Protein AF-A0A6L3X3P4-F1 (afdb_monomer_lite)

Organism: NCBI:txid158836

InterPro domains:
  IPR003758 Tetraacyldisaccharide 4'-kinase [PF02606] (1-145)
  IPR003758 Tetraacyldisaccharide 4'-kinase [PTHR42724] (3-144)
  IPR003758 Tetraacyldisaccharide 4'-kinase [TIGR00682] (2-137)

Secondary structure (DSSP, 8-state):
-HHHHHHS--S----TTGGG-TTS--S--EEEEETTTBTTTSPBTTTSSB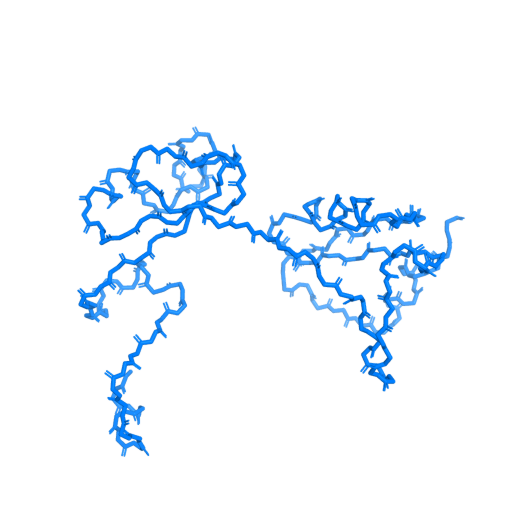SS-GGGGGSSSEEEEESS-PPTTPEEE------EE-TTT--EE-GGG--SEEEEE-SS-HHHHHHHHHHTT--EEEEEE--TT----HHHHHHHHS--

Radius of gyration: 19.72 Å; chains: 1; bounding box: 42×43×47 Å

Foldseek 3Di:
DVVCVVVDPDPDDDDDVCPVVVVDDDPAAEAEAAQPCGQPPQDDPPVGDDPDHPCVVVVGPAYEYEDHDDDPRHHYDYDDDDFDADPPPRDTHQLLPDPLDAAEDADPDQVVVVVVSVVSNHDHQHYHYDHHVDDDDPVRVVVSSDGD

Sequence (148 aa):
VKALLAEHDVQIVITDDGLQHYALARDKEIVVIDGVRRFGNGWWLPAGPMRERASRLKSVDAVIVNGGEARAGEIPMHLRPGQAVNMLTGERKDVAQLEHLVAMAGIGHPPRFFATLEQCGARLEKRVPLADHQALVAEEVERLAAPG

Structure (mmCIF, N/CA/C/O backbone):
data_AF-A0A6L3X3P4-F1
#
_entry.id   AF-A0A6L3X3P4-F1
#
loop_
_atom_site.group_PDB
_atom_site.id
_atom_site.type_symbol
_atom_site.label_atom_id
_atom_site.label_alt_id
_atom_site.label_comp_id
_atom_site.label_asym_id
_atom_site.label_entity_id
_atom_site.label_seq_id
_atom_site.pdbx_PDB_ins_code
_atom_site.Cartn_x
_atom_site.Cartn_y
_atom_site.Cartn_z
_atom_site.occupancy
_atom_site.B_iso_or_equiv
_atom_site.auth_seq_id
_atom_site.auth_comp_id
_atom_site.auth_asym_id
_atom_site.auth_atom_id
_atom_site.pdbx_PDB_model_num
ATOM 1 N N . VAL A 1 1 ? 11.083 -21.082 -7.176 1.00 86.31 1 VAL A N 1
ATOM 2 C CA . VAL A 1 1 ? 10.251 -21.522 -8.325 1.00 86.31 1 VAL A CA 1
ATOM 3 C C . VAL A 1 1 ? 10.324 -23.029 -8.579 1.00 86.31 1 VAL A C 1
ATOM 5 O O . VAL A 1 1 ? 9.273 -23.626 -8.721 1.00 86.31 1 VAL A O 1
ATOM 8 N N . LYS A 1 2 ? 11.504 -23.677 -8.560 1.00 88.56 2 LYS A N 1
ATOM 9 C CA . LYS A 1 2 ? 11.646 -25.132 -8.824 1.00 88.56 2 LYS A CA 1
ATOM 10 C C . LYS A 1 2 ? 10.684 -26.047 -8.044 1.00 88.56 2 LYS A C 1
ATOM 12 O O . LYS A 1 2 ? 10.129 -26.947 -8.649 1.00 88.56 2 LYS A O 1
ATOM 17 N N . ALA A 1 3 ? 10.474 -25.801 -6.748 1.00 90.88 3 ALA A N 1
ATOM 18 C CA . ALA A 1 3 ? 9.537 -26.591 -5.942 1.00 90.88 3 ALA A CA 1
ATOM 19 C C . ALA A 1 3 ? 8.082 -26.461 -6.438 1.00 90.88 3 ALA A C 1
ATOM 21 O O . ALA A 1 3 ? 7.415 -27.466 -6.632 1.00 90.88 3 ALA A O 1
ATOM 22 N N . LEU A 1 4 ? 7.631 -25.240 -6.757 1.00 91.00 4 LEU A N 1
ATOM 23 C CA . LEU A 1 4 ? 6.287 -24.993 -7.300 1.00 91.00 4 LEU A CA 1
ATOM 24 C C . LEU A 1 4 ? 6.060 -25.723 -8.631 1.00 91.00 4 LEU A C 1
ATOM 26 O O . LEU A 1 4 ? 5.000 -26.298 -8.833 1.00 91.00 4 LEU A O 1
ATOM 30 N N . LEU A 1 5 ? 7.065 -25.726 -9.513 1.00 91.75 5 LEU A N 1
ATOM 31 C CA . LEU A 1 5 ? 6.992 -26.416 -10.808 1.00 91.75 5 LEU A CA 1
ATOM 32 C C . LEU A 1 5 ? 7.032 -27.944 -10.682 1.00 91.75 5 LEU A C 1
ATOM 34 O O . LEU A 1 5 ? 6.621 -28.637 -11.604 1.00 91.75 5 LEU A O 1
ATOM 38 N N . ALA A 1 6 ? 7.573 -28.472 -9.582 1.00 93.94 6 ALA A N 1
ATOM 39 C CA . ALA A 1 6 ? 7.619 -29.911 -9.346 1.00 93.94 6 ALA A CA 1
ATOM 40 C C . ALA A 1 6 ? 6.267 -30.461 -8.867 1.00 93.94 6 ALA A C 1
ATOM 42 O O . ALA A 1 6 ? 5.961 -31.623 -9.119 1.00 93.94 6 ALA A O 1
ATOM 43 N N . GLU A 1 7 ? 5.472 -29.637 -8.181 1.00 95.44 7 GLU A N 1
ATOM 44 C CA . GLU A 1 7 ? 4.223 -30.058 -7.535 1.00 95.44 7 GLU A CA 1
ATOM 45 C C . GLU A 1 7 ? 2.964 -29.593 -8.281 1.00 95.44 7 GLU A C 1
ATOM 47 O O . GLU A 1 7 ? 1.878 -30.132 -8.058 1.00 95.44 7 GLU A O 1
ATOM 52 N N . HIS A 1 8 ? 3.091 -28.618 -9.185 1.00 94.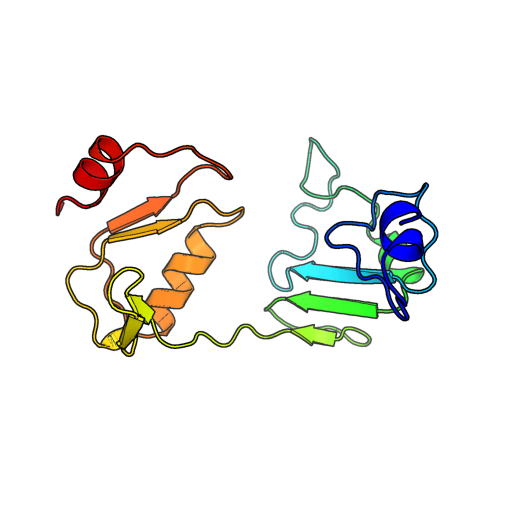75 8 HIS A N 1
ATOM 53 C CA . HIS A 1 8 ? 1.957 -28.003 -9.867 1.00 94.75 8 HIS A CA 1
ATOM 54 C C . HIS A 1 8 ? 2.251 -27.705 -11.341 1.00 94.75 8 HIS A C 1
ATOM 56 O O . HIS A 1 8 ? 3.367 -27.341 -11.712 1.00 94.75 8 HIS A O 1
ATOM 62 N N . ASP A 1 9 ? 1.207 -27.770 -12.170 1.00 95.31 9 ASP A N 1
ATOM 63 C CA . ASP A 1 9 ? 1.235 -27.271 -13.548 1.00 95.31 9 ASP A CA 1
ATOM 64 C C . ASP A 1 9 ? 1.050 -25.744 -13.551 1.00 95.31 9 ASP A C 1
ATOM 66 O O . ASP A 1 9 ? -0.053 -25.209 -13.675 1.00 95.31 9 ASP A O 1
ATOM 70 N N . VAL A 1 10 ? 2.142 -25.028 -13.276 1.00 95.06 10 VAL A N 1
ATOM 71 C CA . VAL A 1 10 ? 2.137 -23.566 -13.153 1.00 95.06 10 VAL A CA 1
ATOM 72 C C . VAL A 1 10 ? 2.316 -22.918 -14.519 1.00 95.06 10 VAL A C 1
ATOM 74 O O . VAL A 1 10 ? 3.352 -23.073 -15.161 1.00 95.06 10 VAL A O 1
ATOM 77 N N . GLN A 1 11 ? 1.349 -22.092 -14.912 1.00 94.81 11 GLN A N 1
ATOM 78 C CA . GLN A 1 11 ? 1.420 -21.317 -16.155 1.00 94.81 11 GLN A CA 1
ATOM 79 C C . GLN A 1 11 ? 2.039 -19.926 -15.957 1.00 94.81 11 GLN A C 1
ATOM 81 O O . GLN A 1 11 ? 2.680 -19.397 -16.861 1.00 94.81 11 GLN A O 1
ATOM 86 N N . ILE A 1 12 ? 1.834 -19.315 -14.784 1.00 94.56 12 ILE A N 1
ATOM 87 C CA . ILE A 1 12 ? 2.298 -17.962 -14.453 1.00 94.56 12 ILE A CA 1
ATOM 88 C C . ILE A 1 12 ? 2.759 -17.937 -12.997 1.00 94.56 12 ILE A C 1
ATOM 90 O O . ILE A 1 12 ? 2.077 -18.449 -12.111 1.00 94.56 12 ILE A O 1
ATOM 94 N N . VAL A 1 13 ? 3.897 -17.290 -12.746 1.00 93.31 13 VAL A N 1
ATOM 95 C CA . VAL A 1 13 ? 4.388 -16.986 -11.399 1.00 93.31 13 VAL A CA 1
ATOM 96 C C . VAL A 1 13 ? 4.314 -15.482 -11.187 1.00 93.31 13 VAL A C 1
ATOM 98 O O . VAL A 1 13 ? 4.861 -14.716 -11.977 1.00 93.31 13 VAL A O 1
ATOM 101 N N . ILE A 1 14 ? 3.672 -15.063 -10.100 1.00 94.81 14 ILE A N 1
ATOM 102 C CA . ILE A 1 14 ? 3.669 -13.669 -9.655 1.00 94.81 14 ILE A CA 1
ATOM 103 C C . ILE A 1 14 ? 4.531 -13.592 -8.403 1.00 94.81 14 ILE A C 1
ATOM 105 O O . ILE A 1 14 ? 4.292 -14.311 -7.434 1.00 94.81 14 ILE A O 1
ATOM 109 N N . THR A 1 15 ? 5.544 -12.733 -8.431 1.00 94.31 15 THR A N 1
ATOM 110 C CA . THR A 1 15 ? 6.379 -12.469 -7.259 1.00 94.31 15 THR A CA 1
ATOM 111 C C . THR A 1 15 ? 6.016 -11.132 -6.655 1.00 94.31 15 THR A C 1
ATOM 113 O O . THR A 1 15 ? 6.281 -10.095 -7.267 1.00 94.31 15 THR A O 1
ATOM 116 N N . ASP A 1 16 ? 5.454 -11.171 -5.452 1.00 93.38 16 ASP A N 1
ATOM 117 C CA . ASP A 1 16 ? 5.316 -9.982 -4.621 1.00 93.38 16 ASP A CA 1
ATOM 118 C C . ASP A 1 16 ? 6.712 -9.504 -4.187 1.00 93.38 16 ASP A C 1
ATOM 120 O O . ASP A 1 16 ? 7.576 -10.324 -3.867 1.00 93.38 16 ASP A O 1
ATOM 124 N N . ASP A 1 17 ? 6.974 -8.202 -4.285 1.00 89.75 17 ASP A N 1
ATOM 125 C CA . ASP A 1 17 ? 8.272 -7.573 -3.983 1.00 89.75 17 ASP A CA 1
ATOM 126 C C . ASP A 1 17 ? 9.521 -8.190 -4.666 1.00 89.75 17 ASP A C 1
ATOM 128 O O . ASP A 1 17 ? 10.656 -8.078 -4.197 1.00 89.75 17 ASP A O 1
ATOM 132 N N . GLY A 1 18 ? 9.355 -8.809 -5.840 1.00 92.38 18 GLY A N 1
ATOM 133 C CA . GLY A 1 18 ? 10.443 -9.508 -6.541 1.00 92.38 18 GLY A CA 1
ATOM 134 C C . GLY A 1 18 ? 11.452 -8.621 -7.287 1.00 92.38 18 GLY A C 1
ATOM 135 O O . GLY A 1 18 ? 12.465 -9.131 -7.768 1.00 92.38 18 GLY A O 1
ATOM 136 N N . LEU A 1 19 ? 11.208 -7.311 -7.412 1.00 92.88 19 LEU A N 1
ATOM 137 C CA . LEU A 1 19 ? 11.972 -6.430 -8.312 1.00 92.88 19 LEU A CA 1
ATOM 138 C C . LEU A 1 19 ? 13.455 -6.308 -7.940 1.00 92.88 19 LEU A C 1
ATOM 140 O O . LEU A 1 19 ? 14.314 -6.337 -8.822 1.00 92.88 19 LEU A O 1
ATOM 144 N N . GLN A 1 20 ? 13.769 -6.240 -6.643 1.00 91.56 20 GLN A N 1
ATOM 145 C CA . GLN A 1 20 ? 15.155 -6.174 -6.168 1.00 91.56 20 GLN A CA 1
ATOM 146 C C . GLN A 1 20 ? 15.848 -7.546 -6.157 1.00 91.56 20 GLN A C 1
ATOM 148 O O . GLN A 1 20 ? 17.061 -7.627 -5.951 1.00 91.56 20 GLN A O 1
ATOM 153 N N . HIS A 1 21 ? 15.120 -8.642 -6.398 1.00 93.00 21 HIS A N 1
ATOM 154 C CA . HIS A 1 21 ? 15.700 -9.979 -6.446 1.00 93.00 21 HIS A CA 1
ATOM 155 C C . HIS A 1 21 ? 16.253 -10.292 -7.843 1.00 93.00 21 HIS A C 1
ATOM 157 O O . HIS A 1 21 ? 15.707 -11.090 -8.598 1.00 93.00 21 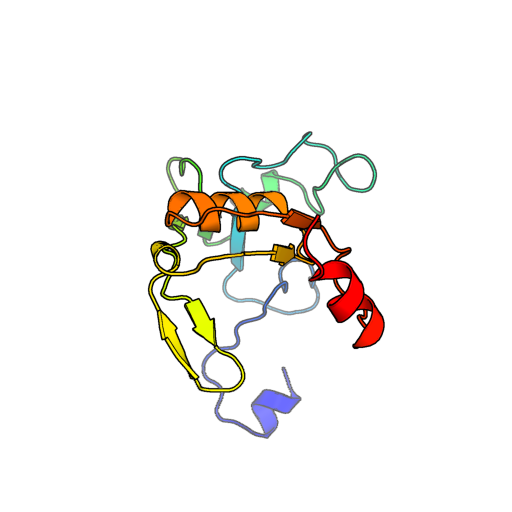HIS A O 1
ATOM 163 N N . TYR A 1 22 ? 17.366 -9.661 -8.213 1.00 90.31 22 TYR A N 1
ATOM 164 C CA . TYR A 1 22 ? 17.947 -9.753 -9.563 1.00 90.31 22 TYR A CA 1
ATOM 165 C C . TYR A 1 22 ? 18.304 -11.166 -10.044 1.00 90.31 22 TYR A C 1
ATOM 167 O O . TYR A 1 22 ? 18.328 -11.406 -11.245 1.00 90.31 22 TYR A O 1
ATOM 175 N N . ALA A 1 23 ? 18.574 -12.102 -9.131 1.00 93.00 23 ALA A N 1
ATOM 176 C CA . ALA A 1 23 ? 18.869 -13.490 -9.489 1.00 93.00 23 ALA A CA 1
ATOM 177 C C . ALA A 1 23 ? 17.631 -14.263 -9.983 1.00 93.00 23 ALA A C 1
ATOM 179 O O . ALA A 1 23 ? 17.768 -15.314 -10.610 1.00 93.00 23 ALA A O 1
ATOM 180 N N . LEU A 1 24 ? 16.426 -13.764 -9.698 1.00 90.50 24 LEU A N 1
ATOM 181 C CA . LEU A 1 24 ? 15.189 -14.330 -10.205 1.00 90.50 24 LEU A CA 1
ATOM 182 C C . LEU A 1 24 ? 14.933 -13.814 -11.624 1.00 90.50 24 LEU A C 1
ATOM 184 O O . LEU A 1 24 ? 14.706 -12.621 -11.819 1.00 90.50 24 LEU A O 1
ATOM 188 N N . ALA A 1 25 ? 14.928 -14.720 -12.600 1.00 90.88 25 ALA A N 1
ATOM 189 C CA . ALA A 1 25 ? 14.511 -14.401 -13.960 1.00 90.88 25 ALA A CA 1
ATOM 190 C C . ALA A 1 25 ? 13.038 -13.957 -13.985 1.00 90.88 25 ALA A C 1
ATOM 192 O O . ALA A 1 25 ? 12.195 -14.557 -13.315 1.00 90.88 25 ALA A O 1
ATOM 193 N N . ARG A 1 26 ? 12.747 -12.905 -14.755 1.00 93.88 26 ARG A N 1
ATOM 194 C CA . ARG A 1 26 ? 11.411 -12.323 -14.915 1.00 93.88 26 ARG A CA 1
ATOM 195 C C . ARG A 1 26 ? 11.191 -11.962 -16.378 1.00 93.88 26 ARG A C 1
ATOM 197 O O . ARG A 1 26 ? 12.015 -11.259 -16.955 1.00 93.88 26 ARG A O 1
ATOM 204 N N . ASP A 1 27 ? 10.072 -12.402 -16.942 1.00 96.31 27 ASP A N 1
ATOM 205 C CA . ASP A 1 27 ? 9.663 -12.037 -18.306 1.00 96.31 27 ASP A CA 1
ATOM 206 C C . ASP A 1 27 ? 8.977 -10.669 -18.362 1.00 96.31 27 ASP A C 1
ATOM 208 O O . ASP A 1 27 ? 8.998 -9.998 -19.396 1.00 96.31 27 ASP A O 1
ATOM 212 N N . LYS A 1 28 ? 8.336 -10.281 -17.250 1.00 97.00 28 LYS A N 1
ATOM 213 C CA . LYS A 1 28 ? 7.632 -9.012 -17.084 1.00 97.00 28 LYS A CA 1
ATOM 214 C C . LYS A 1 28 ? 7.907 -8.389 -15.729 1.00 97.00 28 LYS A C 1
ATOM 216 O O . LYS A 1 28 ? 7.902 -9.070 -14.705 1.00 97.00 28 LYS A O 1
ATOM 221 N N . GLU A 1 29 ? 8.103 -7.079 -15.732 1.00 96.94 29 GLU A N 1
ATOM 222 C CA . GLU A 1 29 ? 8.310 -6.280 -14.531 1.00 96.94 29 GLU A CA 1
ATOM 223 C C . GLU A 1 29 ? 7.261 -5.176 -14.435 1.00 96.94 29 GLU A C 1
ATOM 225 O O . GLU A 1 29 ? 7.129 -4.329 -15.320 1.00 96.94 29 GLU A O 1
ATOM 230 N N . ILE A 1 30 ? 6.530 -5.175 -13.322 1.00 97.06 30 ILE A N 1
ATOM 231 C CA . ILE A 1 30 ? 5.520 -4.169 -13.002 1.00 97.06 30 ILE A CA 1
ATOM 232 C C . ILE A 1 30 ? 5.976 -3.459 -11.734 1.00 97.06 30 ILE A C 1
ATOM 234 O O . ILE A 1 30 ? 6.196 -4.101 -10.708 1.00 97.06 30 ILE A O 1
ATOM 238 N N . VAL A 1 31 ? 6.124 -2.137 -11.799 1.00 96.06 31 VAL A N 1
ATOM 239 C CA . VAL A 1 31 ? 6.506 -1.320 -10.641 1.00 96.06 31 VAL A CA 1
ATOM 240 C C . VAL A 1 31 ? 5.294 -0.578 -10.122 1.00 96.06 31 VAL A C 1
ATOM 242 O O . VAL A 1 31 ? 4.603 0.082 -10.892 1.00 96.06 31 VAL A O 1
ATOM 245 N N . VAL A 1 32 ? 5.080 -0.622 -8.810 1.00 94.94 32 VAL A N 1
ATOM 246 C CA . VAL A 1 32 ? 4.091 0.220 -8.135 1.00 94.94 32 VAL A CA 1
ATOM 247 C C . VAL A 1 32 ? 4.801 1.405 -7.487 1.00 94.94 32 VAL A C 1
ATOM 249 O O . VAL A 1 32 ? 5.768 1.229 -6.748 1.00 94.94 32 VAL A O 1
ATOM 252 N N . ILE A 1 33 ? 4.318 2.618 -7.745 1.00 94.06 33 ILE A N 1
ATOM 253 C CA . ILE A 1 33 ? 4.773 3.843 -7.078 1.00 94.06 33 ILE A CA 1
ATOM 254 C C . ILE A 1 33 ? 3.616 4.518 -6.342 1.00 94.06 33 ILE A C 1
ATOM 256 O O . ILE A 1 33 ? 2.467 4.468 -6.779 1.00 94.06 33 ILE A O 1
ATOM 260 N N . ASP A 1 34 ? 3.911 5.176 -5.223 1.00 91.69 34 ASP A N 1
ATOM 261 C CA . ASP A 1 34 ? 2.939 6.028 -4.532 1.00 91.69 34 ASP A CA 1
ATOM 262 C C . ASP A 1 34 ? 2.698 7.295 -5.369 1.00 91.69 34 ASP A C 1
ATOM 264 O O . ASP A 1 34 ? 3.642 8.023 -5.679 1.00 91.69 34 ASP A O 1
ATOM 268 N N . GLY A 1 35 ? 1.455 7.566 -5.768 1.00 92.00 35 GLY A N 1
ATOM 269 C CA . GLY A 1 35 ? 1.158 8.699 -6.650 1.00 92.00 35 GLY A CA 1
ATOM 270 C C . GLY A 1 35 ? 1.207 10.068 -5.982 1.00 92.00 35 GLY A C 1
ATOM 271 O O . GLY A 1 35 ? 1.327 11.070 -6.681 1.00 92.00 35 GLY A O 1
ATOM 272 N N . VAL A 1 36 ? 1.164 10.125 -4.650 1.00 88.50 36 VAL A N 1
ATOM 273 C CA . VAL A 1 36 ? 1.225 11.377 -3.884 1.00 88.50 36 VAL A CA 1
ATOM 274 C C . VAL A 1 36 ? 2.669 11.686 -3.501 1.00 88.50 36 VAL A C 1
ATOM 276 O O . VAL A 1 36 ? 3.184 12.763 -3.786 1.00 88.50 36 VAL A O 1
ATOM 279 N N . ARG A 1 37 ? 3.353 10.724 -2.876 1.00 88.25 37 ARG A N 1
ATOM 280 C CA . ARG A 1 37 ? 4.738 10.871 -2.407 1.00 88.25 37 ARG A CA 1
ATOM 281 C C . ARG A 1 37 ? 5.758 10.705 -3.525 1.00 88.25 37 ARG A C 1
ATOM 283 O O . ARG A 1 37 ? 6.865 11.232 -3.414 1.00 88.25 37 ARG A O 1
ATOM 290 N N . ARG A 1 38 ? 5.419 9.961 -4.582 1.00 91.75 38 ARG A N 1
ATOM 291 C CA . ARG A 1 38 ? 6.323 9.597 -5.683 1.00 91.75 38 ARG A CA 1
ATOM 292 C C . ARG A 1 38 ? 7.619 8.994 -5.128 1.00 91.75 38 ARG A C 1
ATOM 294 O O . ARG A 1 38 ? 7.586 7.918 -4.542 1.00 91.75 38 ARG A O 1
ATOM 301 N N . PHE A 1 39 ? 8.747 9.687 -5.266 1.00 91.88 39 PHE A N 1
ATOM 302 C CA . PHE A 1 39 ? 10.060 9.227 -4.793 1.00 91.88 39 PHE A CA 1
ATOM 303 C C . PHE A 1 39 ? 10.495 9.857 -3.458 1.00 91.88 39 PHE A C 1
ATOM 305 O O . PHE A 1 39 ? 11.666 9.781 -3.083 1.00 91.88 39 PHE A O 1
ATOM 312 N N . GLY A 1 40 ? 9.575 10.503 -2.736 1.00 89.62 40 GLY A N 1
ATOM 313 C CA . GLY A 1 40 ? 9.864 11.179 -1.476 1.00 89.62 40 GLY A CA 1
ATOM 314 C C . GLY A 1 40 ? 10.866 12.316 -1.662 1.00 89.62 40 GLY A C 1
ATOM 315 O O . GLY A 1 40 ? 10.646 13.222 -2.459 1.00 89.62 40 GLY A O 1
ATOM 316 N N . ASN A 1 41 ? 11.980 12.257 -0.934 1.00 91.38 41 ASN A N 1
ATOM 317 C CA . ASN A 1 41 ? 13.034 13.273 -0.985 1.00 91.38 41 ASN A CA 1
ATOM 318 C C . ASN A 1 41 ? 14.064 13.052 -2.114 1.00 91.38 41 ASN A C 1
ATOM 320 O O . ASN A 1 41 ? 15.037 13.795 -2.191 1.00 91.38 41 ASN A O 1
ATOM 324 N N . GLY A 1 42 ? 13.878 12.037 -2.969 1.00 90.12 42 GLY A N 1
ATOM 325 C CA . GLY A 1 42 ? 14.767 11.740 -4.099 1.00 90.12 42 GLY A CA 1
ATOM 326 C C . GLY A 1 42 ? 16.103 11.086 -3.725 1.00 90.12 42 GLY A C 1
ATOM 327 O O . GLY A 1 42 ? 16.895 10.775 -4.616 1.00 90.12 42 GLY A O 1
ATOM 328 N N . TRP A 1 43 ? 16.353 10.850 -2.436 1.00 93.69 43 TRP A N 1
ATOM 329 C CA . TRP A 1 43 ? 17.554 10.180 -1.948 1.00 93.69 43 TRP A CA 1
ATOM 330 C C . TRP A 1 43 ? 17.335 8.676 -1.797 1.00 93.69 43 TRP A C 1
ATOM 332 O O . TRP A 1 43 ? 16.211 8.188 -1.638 1.00 93.69 43 TRP A O 1
ATOM 342 N N . TRP A 1 44 ? 18.435 7.930 -1.846 1.00 93.75 44 TRP A N 1
ATOM 343 C CA . TRP A 1 44 ? 18.417 6.489 -1.608 1.00 93.75 44 TRP A CA 1
ATOM 344 C C . TRP A 1 44 ? 18.589 6.197 -0.128 1.00 93.75 44 TRP A C 1
ATOM 346 O O . TRP A 1 44 ? 19.041 7.056 0.635 1.00 93.75 44 TRP A O 1
ATOM 356 N N . LEU A 1 45 ? 18.280 4.968 0.266 1.00 91.69 45 LEU A N 1
ATOM 357 C CA . LEU A 1 45 ? 18.554 4.505 1.619 1.00 91.69 45 LEU A CA 1
ATOM 358 C C . LEU A 1 45 ? 20.047 4.689 1.972 1.00 91.69 45 LEU A C 1
ATOM 360 O O . LEU A 1 45 ? 20.907 4.388 1.140 1.00 91.69 45 LEU A O 1
ATOM 364 N N . PRO A 1 46 ? 20.372 5.172 3.190 1.00 93.44 46 PRO A N 1
ATOM 365 C CA . PRO A 1 46 ? 19.452 5.527 4.280 1.00 93.44 46 PRO A CA 1
ATOM 366 C C . PRO A 1 46 ? 18.933 6.980 4.245 1.00 93.44 46 PRO A C 1
ATOM 368 O O . PRO A 1 46 ? 18.044 7.321 5.016 1.00 93.44 46 PRO A O 1
ATOM 371 N N . ALA A 1 47 ? 19.470 7.848 3.381 1.00 94.62 47 ALA A N 1
ATOM 372 C CA . ALA A 1 47 ? 19.116 9.273 3.329 1.00 94.62 47 ALA A CA 1
ATOM 373 C C . ALA A 1 47 ? 17.695 9.543 2.789 1.00 94.62 47 ALA A C 1
ATOM 375 O O . ALA A 1 47 ? 17.143 10.625 2.989 1.00 94.62 47 ALA A O 1
ATOM 376 N N . GLY A 1 48 ? 17.090 8.572 2.107 1.00 91.19 48 GLY A N 1
ATOM 377 C CA . GLY A 1 48 ? 15.735 8.640 1.575 1.00 91.19 48 GLY A CA 1
ATOM 378 C C . GLY A 1 48 ? 15.122 7.262 1.333 1.00 91.19 48 GLY A C 1
ATOM 379 O O . GLY A 1 48 ? 15.769 6.248 1.580 1.00 91.19 48 GLY A O 1
ATOM 380 N N . PRO A 1 49 ? 13.867 7.198 0.858 1.00 89.88 49 PRO A N 1
ATOM 381 C CA . PRO A 1 49 ? 13.103 5.953 0.797 1.00 89.88 49 PRO A CA 1
ATOM 382 C C . PRO A 1 49 ? 13.431 5.075 -0.422 1.00 89.88 49 PRO A C 1
ATOM 384 O O . PRO A 1 49 ? 12.944 3.948 -0.512 1.00 89.88 49 PRO A O 1
ATOM 387 N N . MET A 1 50 ? 14.201 5.575 -1.394 1.00 92.75 50 MET A N 1
ATOM 388 C CA . MET A 1 50 ? 14.433 4.856 -2.647 1.00 92.75 50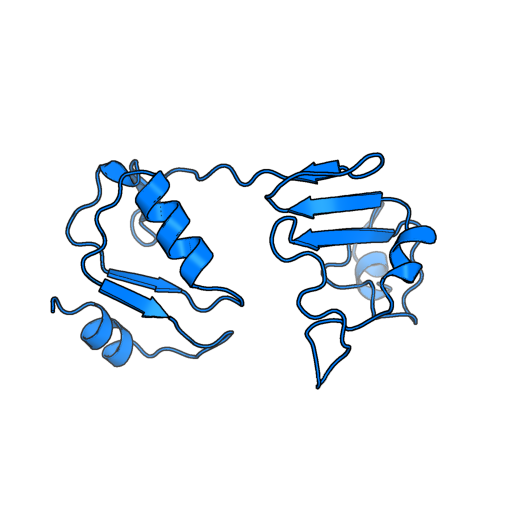 MET A CA 1
ATOM 389 C C . MET A 1 50 ? 15.419 3.697 -2.458 1.00 92.75 50 MET A C 1
ATOM 391 O O . MET A 1 50 ? 16.499 3.866 -1.891 1.00 92.75 50 MET A O 1
ATOM 395 N N . ARG A 1 51 ? 15.070 2.525 -2.998 1.00 93.06 51 ARG A N 1
ATOM 396 C CA . ARG A 1 51 ? 15.958 1.348 -3.074 1.00 93.06 51 ARG A CA 1
ATOM 397 C C . ARG A 1 51 ? 16.755 1.292 -4.379 1.00 93.06 51 ARG A C 1
ATOM 399 O O . ARG A 1 51 ? 17.806 0.666 -4.438 1.00 93.06 51 ARG A O 1
ATOM 406 N N . GLU A 1 52 ? 16.254 1.957 -5.417 1.00 92.75 52 GLU A N 1
ATOM 407 C CA . GLU A 1 52 ? 16.810 1.964 -6.768 1.00 92.75 52 GLU A CA 1
ATOM 408 C C . GLU A 1 52 ? 16.647 3.339 -7.422 1.00 92.75 52 GLU A C 1
ATOM 410 O O . GLU A 1 52 ? 15.829 4.158 -7.000 1.00 92.75 52 GLU A O 1
ATOM 415 N N . ARG A 1 53 ? 17.398 3.587 -8.500 1.00 91.00 53 ARG A N 1
ATOM 416 C CA . ARG A 1 53 ? 17.281 4.811 -9.304 1.00 91.00 53 ARG A CA 1
ATOM 417 C C . ARG A 1 53 ? 15.899 4.927 -9.938 1.00 91.00 53 ARG A C 1
ATOM 419 O O . ARG A 1 53 ? 15.437 3.988 -10.574 1.00 91.00 53 ARG A O 1
ATOM 426 N N . ALA A 1 54 ? 15.329 6.133 -9.947 1.00 92.00 54 ALA A N 1
ATOM 427 C CA . ALA A 1 54 ? 14.100 6.418 -10.697 1.00 92.00 54 ALA A CA 1
ATOM 428 C C . ALA A 1 54 ? 14.227 6.106 -12.204 1.00 92.00 54 ALA A C 1
ATOM 430 O O . ALA A 1 54 ? 13.238 5.788 -12.858 1.00 92.00 54 ALA A O 1
ATOM 431 N N . SER A 1 55 ? 15.447 6.131 -12.762 1.00 92.88 55 SER A N 1
ATOM 432 C CA . SER A 1 55 ? 15.704 5.725 -14.150 1.00 92.88 55 SER A CA 1
ATOM 433 C C . SER A 1 55 ? 15.331 4.269 -14.442 1.00 92.88 55 SER A C 1
ATOM 435 O O . SER A 1 55 ? 15.115 3.944 -15.605 1.00 92.88 55 SER A O 1
ATOM 437 N N . ARG A 1 56 ? 15.231 3.409 -13.418 1.00 92.19 56 ARG A N 1
ATOM 438 C CA . ARG A 1 56 ? 14.803 2.012 -13.550 1.00 92.19 56 ARG A CA 1
ATOM 439 C C . ARG A 1 56 ? 13.402 1.879 -14.139 1.00 92.19 56 ARG A C 1
ATOM 441 O O . ARG A 1 56 ? 13.137 0.917 -14.848 1.00 92.19 56 ARG A O 1
ATOM 448 N N . LEU A 1 57 ? 12.542 2.877 -13.926 1.00 93.56 57 LEU A N 1
ATOM 449 C CA . LEU A 1 57 ? 11.198 2.907 -14.503 1.00 93.56 57 LEU A CA 1
ATOM 450 C C . LEU A 1 57 ? 11.190 2.944 -16.038 1.00 93.56 57 LEU A C 1
ATOM 452 O O . LEU A 1 57 ? 10.161 2.680 -16.641 1.00 93.56 57 LEU A O 1
ATOM 456 N N . LYS A 1 58 ? 12.316 3.270 -16.686 1.00 93.56 58 LYS A N 1
ATOM 457 C CA . LYS A 1 58 ? 12.421 3.266 -18.153 1.00 93.56 58 LYS A CA 1
ATOM 458 C C . LYS A 1 58 ? 12.587 1.868 -18.751 1.00 93.56 58 LYS A C 1
ATOM 460 O O . LYS A 1 58 ? 12.472 1.732 -19.961 1.00 93.56 58 LYS A O 1
ATOM 465 N N . SER A 1 59 ? 12.925 0.866 -17.939 1.00 94.06 59 SER A N 1
ATOM 466 C CA . SER A 1 59 ? 13.215 -0.495 -18.406 1.00 94.06 59 SER A CA 1
ATOM 467 C C . SER A 1 59 ? 12.213 -1.535 -17.912 1.00 94.06 59 SER A C 1
ATOM 469 O O . SER A 1 59 ? 12.456 -2.722 -18.092 1.00 94.06 59 SER A O 1
ATOM 471 N N . VAL A 1 60 ? 11.133 -1.108 -17.255 1.00 96.31 60 VAL A N 1
ATOM 472 C CA . VAL A 1 60 ? 10.048 -1.991 -16.800 1.00 96.31 60 VAL A CA 1
ATOM 473 C C . VAL A 1 60 ? 8.902 -1.964 -17.800 1.00 96.31 60 VAL A C 1
ATOM 475 O O . VAL A 1 60 ? 8.753 -0.997 -18.546 1.00 96.31 60 VAL A O 1
ATOM 478 N N . ASP A 1 61 ? 8.085 -3.011 -17.810 1.00 97.69 61 ASP A N 1
ATOM 479 C CA . ASP A 1 61 ? 6.979 -3.141 -18.761 1.00 97.69 61 ASP A CA 1
ATOM 480 C C . ASP A 1 61 ? 5.783 -2.258 -18.397 1.00 97.69 61 ASP A C 1
ATOM 482 O O . ASP A 1 61 ? 5.049 -1.817 -19.279 1.00 97.69 61 ASP A O 1
ATOM 486 N N . ALA A 1 62 ? 5.570 -2.004 -17.103 1.00 97.62 62 ALA A N 1
ATOM 487 C CA . ALA A 1 62 ? 4.471 -1.173 -16.633 1.00 97.62 62 ALA A CA 1
ATOM 488 C C . ALA A 1 62 ? 4.803 -0.441 -15.329 1.00 97.62 62 ALA A C 1
ATOM 490 O O . ALA A 1 62 ? 5.482 -0.963 -14.440 1.00 97.62 62 ALA A O 1
ATOM 491 N N . VAL A 1 63 ? 4.245 0.764 -15.200 1.00 97.56 63 VAL A N 1
ATOM 492 C CA . VAL A 1 63 ? 4.279 1.561 -13.972 1.00 97.56 63 VAL A CA 1
ATOM 493 C C . VAL A 1 63 ? 2.849 1.783 -13.502 1.00 97.56 63 VAL A C 1
ATOM 495 O O . VAL A 1 63 ? 2.063 2.442 -14.178 1.00 97.56 63 VAL A O 1
ATOM 498 N N . ILE A 1 64 ? 2.521 1.231 -12.339 1.00 97.50 64 ILE A N 1
ATOM 499 C CA . ILE A 1 64 ? 1.251 1.431 -11.648 1.00 97.50 64 ILE A CA 1
ATOM 500 C C . ILE A 1 64 ? 1.426 2.536 -10.609 1.00 97.50 64 ILE A C 1
ATOM 502 O O . ILE A 1 64 ? 2.381 2.539 -9.835 1.00 97.50 64 ILE A O 1
ATOM 506 N N . VAL A 1 65 ? 0.477 3.464 -10.560 1.00 96.69 65 VAL A N 1
ATOM 507 C CA . VAL A 1 65 ? 0.480 4.590 -9.624 1.00 96.69 65 VAL A CA 1
ATOM 508 C C . VAL A 1 65 ? -0.646 4.405 -8.620 1.00 96.69 65 VAL A C 1
ATOM 510 O O . VAL A 1 65 ? -1.818 4.472 -8.976 1.00 96.69 65 VAL A O 1
ATOM 513 N N . ASN A 1 66 ? -0.294 4.156 -7.361 1.00 93.94 66 ASN A N 1
ATOM 514 C CA . ASN A 1 66 ? -1.246 3.926 -6.280 1.00 93.94 66 ASN A CA 1
ATOM 515 C C . ASN A 1 66 ? -1.667 5.255 -5.634 1.00 93.94 66 ASN A C 1
ATOM 517 O O . ASN A 1 66 ? -0.885 5.866 -4.898 1.00 93.94 66 ASN A O 1
ATOM 521 N N . GLY A 1 67 ? -2.911 5.674 -5.880 1.00 90.44 67 GLY A N 1
ATOM 522 C CA . GLY A 1 67 ? -3.433 6.980 -5.464 1.00 90.44 67 GLY A CA 1
ATOM 523 C C . GLY A 1 67 ? -2.822 8.148 -6.249 1.00 90.44 67 GLY A C 1
ATOM 524 O O . GLY A 1 67 ? -2.050 7.937 -7.174 1.00 90.44 67 GLY A O 1
ATOM 525 N N . GLY A 1 68 ? -3.157 9.388 -5.879 1.00 89.81 68 GLY A N 1
ATOM 526 C CA . GLY A 1 68 ? -2.655 10.589 -6.561 1.00 89.81 68 GLY A CA 1
ATOM 527 C C . GLY A 1 68 ? -3.054 10.677 -8.041 1.00 89.81 68 GLY A C 1
ATOM 528 O O . GLY A 1 68 ? -4.049 10.089 -8.463 1.00 89.81 68 GLY A O 1
ATOM 529 N N . GLU A 1 69 ? -2.269 11.428 -8.816 1.00 90.69 69 GLU A N 1
ATOM 530 C CA . GLU A 1 69 ? -2.467 11.606 -10.258 1.00 90.69 69 GLU A CA 1
ATOM 531 C C . GLU A 1 69 ? -1.432 10.797 -11.050 1.00 90.69 69 GLU A C 1
ATOM 533 O O . GLU A 1 69 ? -0.219 10.940 -10.860 1.00 90.69 69 GLU A O 1
ATOM 538 N N . ALA A 1 70 ? -1.917 9.946 -11.955 1.00 94.44 70 ALA A N 1
ATOM 539 C CA . ALA A 1 70 ? -1.071 9.224 -12.897 1.00 94.44 70 ALA A CA 1
ATOM 540 C C . ALA A 1 70 ? -0.614 10.154 -14.031 1.00 94.44 70 ALA A C 1
ATOM 542 O O . ALA A 1 70 ? -1.380 10.979 -14.531 1.00 94.44 70 ALA A O 1
ATOM 543 N N . ARG A 1 71 ? 0.645 10.014 -14.449 1.00 93.88 71 ARG A N 1
ATOM 544 C CA . ARG A 1 71 ? 1.223 10.746 -15.583 1.00 93.88 71 ARG A CA 1
ATOM 545 C C . ARG A 1 71 ? 1.045 9.961 -16.882 1.00 93.88 71 ARG A C 1
ATOM 547 O O . ARG A 1 71 ? 0.663 8.794 -16.882 1.00 93.88 71 ARG A O 1
ATOM 554 N N . ALA A 1 72 ? 1.361 10.599 -18.008 1.00 94.12 72 ALA A N 1
ATOM 555 C CA . ALA A 1 72 ? 1.353 9.934 -19.308 1.00 94.12 72 ALA A CA 1
ATOM 556 C C . ALA A 1 72 ? 2.230 8.666 -19.291 1.00 94.12 72 ALA A C 1
ATOM 558 O O . ALA A 1 72 ? 3.393 8.719 -18.892 1.00 94.12 72 ALA A O 1
ATOM 559 N N . GLY A 1 73 ? 1.660 7.542 -19.735 1.00 93.81 73 GLY A N 1
ATOM 560 C CA . GLY A 1 73 ? 2.321 6.231 -19.738 1.00 93.81 73 GLY A CA 1
ATOM 561 C C . GLY A 1 73 ? 2.235 5.455 -18.418 1.00 93.81 73 GLY A C 1
ATOM 562 O O . GLY A 1 73 ? 2.736 4.337 -18.352 1.00 93.81 73 GLY A O 1
ATOM 563 N N . GLU A 1 74 ? 1.598 6.008 -17.385 1.00 96.88 74 GLU A N 1
ATOM 564 C CA . GLU A 1 74 ? 1.383 5.335 -16.103 1.00 96.88 74 GLU A CA 1
ATOM 565 C C . GLU A 1 74 ? -0.056 4.811 -15.984 1.00 96.88 74 GLU A C 1
ATOM 567 O O . GLU A 1 74 ? -1.003 5.415 -16.488 1.00 96.88 74 GLU A O 1
ATOM 572 N N . ILE A 1 75 ? -0.227 3.686 -15.290 1.00 97.94 75 ILE A N 1
ATOM 573 C CA . ILE A 1 75 ? -1.528 3.054 -15.056 1.00 97.94 75 ILE A CA 1
ATOM 574 C C . ILE A 1 75 ? -2.048 3.496 -13.681 1.00 97.94 75 ILE A C 1
ATOM 576 O O . ILE A 1 75 ? -1.412 3.185 -12.669 1.00 97.94 75 ILE A O 1
ATOM 580 N N . PRO A 1 76 ? -3.189 4.202 -13.592 1.00 96.94 76 PRO A N 1
ATOM 581 C CA . PRO A 1 76 ? -3.740 4.604 -12.306 1.00 96.94 76 PRO A CA 1
ATOM 582 C C . PRO A 1 76 ? -4.318 3.402 -11.549 1.00 96.94 76 PRO A C 1
ATOM 584 O O . PRO A 1 76 ? -5.081 2.604 -12.094 1.00 96.94 76 PRO A O 1
ATOM 587 N N . MET A 1 77 ? -4.002 3.310 -10.260 1.00 95.50 77 MET A N 1
ATOM 588 C CA . MET A 1 77 ? -4.605 2.383 -9.309 1.00 95.50 77 MET A CA 1
ATOM 589 C C . MET A 1 77 ? -5.328 3.179 -8.223 1.00 95.50 77 MET A C 1
ATOM 591 O O . MET A 1 77 ? -4.727 3.961 -7.482 1.00 95.50 77 MET A O 1
ATOM 595 N N . HIS A 1 78 ? -6.630 2.928 -8.097 1.00 90.31 78 HIS A N 1
ATOM 596 C CA . HIS A 1 78 ? -7.476 3.549 -7.085 1.00 90.31 78 HIS A CA 1
ATOM 597 C C . HIS A 1 78 ? -7.913 2.514 -6.057 1.00 90.31 78 HIS A C 1
ATOM 599 O O . HIS A 1 78 ? -8.529 1.503 -6.397 1.00 90.31 78 HIS A O 1
ATOM 605 N N . LEU A 1 79 ? -7.635 2.795 -4.786 1.00 89.19 79 LEU A N 1
ATOM 606 C CA . LEU A 1 79 ? -8.204 2.031 -3.687 1.00 89.19 79 LEU A CA 1
ATOM 607 C C . LEU A 1 79 ? -9.674 2.427 -3.526 1.00 89.19 79 LEU A C 1
ATOM 609 O O . LEU A 1 79 ? -9.977 3.602 -3.323 1.00 89.19 79 LEU A O 1
ATOM 613 N N . ARG A 1 80 ? -10.576 1.448 -3.603 1.00 91.38 80 ARG A N 1
ATOM 614 C CA . ARG A 1 80 ? -11.995 1.616 -3.275 1.00 91.38 80 ARG A CA 1
ATOM 615 C C . ARG A 1 80 ? -12.271 0.884 -1.962 1.00 91.38 80 ARG A C 1
ATOM 617 O O . ARG A 1 80 ? -12.238 -0.346 -1.969 1.00 91.38 80 ARG A O 1
ATOM 624 N N . PRO A 1 81 ? -12.478 1.602 -0.846 1.00 92.19 81 PRO A N 1
ATOM 625 C CA . PRO A 1 81 ? -12.797 0.971 0.427 1.00 92.19 81 PRO A CA 1
ATOM 626 C C . PRO A 1 81 ? -14.095 0.166 0.327 1.00 92.19 81 PRO A C 1
ATOM 628 O O . PRO A 1 81 ? -15.052 0.601 -0.312 1.00 92.19 81 PRO A O 1
ATOM 631 N N . GLY A 1 82 ? -14.102 -1.015 0.941 1.00 93.12 82 GLY A N 1
ATOM 632 C CA . GLY A 1 82 ? -15.292 -1.850 1.074 1.00 93.12 82 GLY A CA 1
ATOM 633 C C . GLY A 1 82 ? -15.961 -1.689 2.438 1.00 93.12 82 GLY A C 1
ATOM 634 O O . GLY A 1 82 ? -15.652 -0.780 3.206 1.00 93.12 82 GLY A O 1
ATOM 635 N N . GLN A 1 83 ? -16.858 -2.621 2.749 1.00 96.31 83 GLN A N 1
ATOM 636 C CA . GLN A 1 83 ? -17.498 -2.709 4.060 1.00 96.31 83 GLN A CA 1
ATOM 637 C C . GLN A 1 83 ? -16.510 -3.156 5.143 1.00 96.31 83 GLN A C 1
ATOM 639 O O . GLN A 1 83 ? -15.605 -3.955 4.881 1.00 96.31 83 GLN A O 1
ATOM 644 N N . ALA A 1 84 ? -16.729 -2.691 6.372 1.00 96.81 84 ALA A N 1
ATOM 645 C CA . ALA A 1 84 ? -16.067 -3.239 7.544 1.00 96.81 84 ALA A CA 1
ATOM 646 C C . ALA A 1 84 ? -16.575 -4.659 7.805 1.00 96.81 84 ALA A C 1
ATOM 648 O O . ALA A 1 84 ? -17.773 -4.919 7.699 1.00 96.81 84 ALA A O 1
ATOM 649 N N . VAL A 1 85 ? -15.662 -5.565 8.153 1.00 97.44 85 VAL A N 1
ATOM 650 C CA . VAL A 1 85 ? -15.973 -6.967 8.444 1.00 97.44 85 VAL A CA 1
ATOM 651 C C . VAL A 1 85 ? -15.608 -7.256 9.891 1.00 97.44 85 VAL A C 1
ATOM 653 O O . VAL A 1 85 ? -14.459 -7.076 10.293 1.00 97.44 85 VAL A O 1
ATOM 656 N N . ASN A 1 86 ? -16.575 -7.719 10.677 1.00 96.88 86 ASN A N 1
ATOM 657 C CA . ASN A 1 86 ? -16.300 -8.246 12.005 1.00 96.88 86 ASN A CA 1
ATOM 658 C C . ASN A 1 86 ? -15.558 -9.586 11.865 1.00 96.88 86 ASN A C 1
ATOM 660 O O . ASN A 1 86 ? -16.095 -10.540 11.309 1.00 96.88 86 ASN A O 1
ATOM 664 N N . MET A 1 87 ? -14.329 -9.666 12.377 1.00 94.94 87 MET A N 1
ATOM 665 C CA . MET A 1 87 ? -13.471 -10.850 12.224 1.00 94.94 87 MET A CA 1
ATOM 666 C C . MET A 1 87 ? -13.978 -12.095 12.969 1.00 94.94 87 MET A C 1
ATOM 668 O O . MET A 1 87 ? -13.603 -13.204 12.599 1.00 94.94 87 MET A O 1
ATOM 672 N N . LEU A 1 88 ? -14.814 -11.931 14.000 1.00 95.69 88 LEU A N 1
ATOM 673 C CA . LEU A 1 88 ? -15.376 -13.043 14.770 1.00 95.69 88 LEU A CA 1
ATOM 674 C C . LEU A 1 88 ? -16.687 -13.554 14.161 1.00 95.69 88 LEU A C 1
ATOM 676 O O . LEU A 1 88 ? -16.899 -14.759 14.078 1.00 95.69 88 LEU A O 1
ATOM 680 N N . THR A 1 89 ? -17.575 -12.644 13.753 1.00 97.38 89 THR A N 1
ATOM 681 C CA . THR A 1 89 ? -18.932 -13.000 13.302 1.00 97.38 89 THR A CA 1
ATOM 682 C C . THR A 1 89 ? -19.083 -13.042 11.783 1.00 97.38 89 THR A C 1
ATOM 684 O O . THR A 1 89 ? -20.056 -13.599 11.281 1.00 97.38 89 THR A O 1
ATOM 687 N N . GLY A 1 90 ? -18.160 -12.430 11.038 1.00 97.50 90 GLY A N 1
ATOM 688 C CA . GLY A 1 90 ? -18.261 -12.243 9.590 1.00 97.50 90 GLY A CA 1
ATOM 689 C C . GLY A 1 90 ? -19.286 -11.186 9.159 1.00 97.50 90 GLY A C 1
ATOM 690 O O . GLY A 1 90 ? -19.459 -10.970 7.958 1.00 97.50 90 GLY A O 1
ATOM 691 N N . GLU A 1 91 ? -19.959 -10.522 10.106 1.00 97.81 91 GLU A N 1
ATOM 692 C CA . GLU A 1 91 ? -20.923 -9.457 9.823 1.00 97.81 91 GLU A CA 1
ATOM 693 C C . GLU A 1 91 ? -20.253 -8.316 9.047 1.00 97.81 91 GLU A C 1
ATOM 695 O O . GLU A 1 91 ? -19.134 -7.904 9.366 1.00 97.81 91 GLU A O 1
ATOM 700 N N . ARG A 1 92 ? -20.950 -7.799 8.030 1.00 98.06 92 ARG A N 1
ATOM 701 C CA . ARG A 1 92 ? -20.482 -6.694 7.190 1.00 98.06 92 ARG A CA 1
ATOM 702 C C . ARG A 1 92 ? -21.329 -5.455 7.433 1.00 98.06 92 ARG A C 1
ATOM 704 O O . ARG A 1 92 ? -22.552 -5.535 7.342 1.00 98.06 92 ARG A O 1
ATOM 711 N N . LYS A 1 93 ? -20.684 -4.321 7.703 1.00 97.25 93 LYS A N 1
ATOM 712 C CA . LYS A 1 93 ? -21.347 -3.020 7.877 1.00 97.25 93 LYS A CA 1
ATOM 713 C C . LYS A 1 93 ? -20.639 -1.934 7.097 1.00 97.25 93 LYS A C 1
ATOM 715 O O . LYS A 1 93 ? -19.430 -2.007 6.863 1.00 97.25 93 LYS A O 1
ATOM 720 N N . ASP A 1 94 ? -21.388 -0.903 6.734 1.00 97.06 94 ASP A N 1
ATOM 721 C CA . ASP A 1 94 ? -20.762 0.313 6.239 1.00 97.06 94 ASP A CA 1
ATOM 722 C C . ASP A 1 94 ? -19.949 0.958 7.359 1.00 97.06 94 ASP A C 1
ATOM 724 O O . ASP A 1 94 ? -20.379 1.021 8.510 1.00 97.06 94 ASP A O 1
ATOM 728 N N . VAL A 1 95 ? -18.763 1.457 7.015 1.00 96.62 95 VAL A N 1
ATOM 729 C CA . VAL A 1 95 ? -17.842 2.081 7.977 1.00 96.62 95 VAL A CA 1
ATOM 730 C C . VAL A 1 95 ? -18.504 3.263 8.705 1.00 96.62 95 VAL A C 1
ATOM 732 O O . VAL A 1 95 ? -18.263 3.456 9.892 1.00 96.62 95 VAL A O 1
ATOM 735 N N . ALA A 1 96 ? -19.395 3.998 8.029 1.00 96.50 96 ALA A N 1
ATOM 736 C CA . ALA A 1 96 ? -20.173 5.098 8.605 1.00 96.50 96 ALA A CA 1
ATOM 737 C C . ALA A 1 96 ? -21.168 4.677 9.703 1.00 96.50 96 ALA A C 1
ATOM 739 O O . ALA A 1 96 ? -21.615 5.526 10.466 1.00 96.50 96 ALA A O 1
ATOM 740 N N . GLN A 1 97 ? -21.550 3.397 9.771 1.00 96.69 97 GLN A N 1
ATOM 741 C CA . GLN A 1 97 ? -22.484 2.873 10.778 1.00 96.69 97 GLN A CA 1
ATOM 742 C C . GLN A 1 97 ? -21.780 2.448 12.068 1.00 96.69 97 GLN A C 1
ATOM 744 O O . GLN A 1 97 ? -22.435 2.027 13.020 1.00 96.69 97 GLN A O 1
ATOM 749 N N . LEU A 1 98 ? -20.449 2.472 12.080 1.00 95.12 98 LEU A N 1
ATOM 750 C CA . LEU A 1 98 ? -19.675 2.090 13.242 1.00 95.12 98 LEU A CA 1
ATOM 751 C C . LEU A 1 98 ? -19.521 3.282 14.184 1.00 95.12 98 LEU A C 1
ATOM 753 O O . LEU A 1 98 ? -19.177 4.390 13.771 1.00 95.12 98 LEU A O 1
ATOM 757 N N . GLU A 1 99 ? -19.728 3.018 15.465 1.00 93.31 99 GLU A N 1
ATOM 758 C CA . GLU A 1 99 ? -19.607 3.989 16.547 1.00 93.31 99 GLU A CA 1
ATOM 759 C C . GLU A 1 99 ? -18.449 3.593 17.469 1.00 93.31 99 GLU A C 1
ATOM 761 O O . GLU A 1 99 ? -17.994 2.448 17.445 1.00 93.31 99 GLU A O 1
ATOM 766 N N . HIS A 1 100 ? -17.964 4.545 18.268 1.00 91.44 100 HIS A N 1
ATOM 767 C CA . HIS A 1 100 ? -16.925 4.314 19.279 1.00 91.44 100 HIS A CA 1
ATOM 768 C C . HIS A 1 100 ? -15.650 3.655 18.734 1.00 91.44 100 HIS A C 1
ATOM 770 O O . HIS A 1 100 ? -15.166 2.634 19.224 1.00 91.44 100 HIS A O 1
ATOM 776 N N . LEU A 1 101 ? -15.115 4.226 17.652 1.00 94.62 101 LEU A N 1
ATOM 777 C CA . LEU A 1 101 ? -14.009 3.626 16.918 1.00 94.62 101 LEU A CA 1
ATOM 778 C C . LEU A 1 101 ? -12.640 4.027 17.468 1.00 94.62 101 LEU A C 1
ATOM 780 O O . LEU A 1 101 ? -12.215 5.181 17.363 1.00 94.62 101 LEU A O 1
ATOM 784 N N . VAL A 1 102 ? -11.883 3.022 17.900 1.00 95.81 102 VAL A N 1
ATOM 785 C CA . VAL A 1 102 ? -10.425 3.093 18.030 1.00 95.81 102 VAL A CA 1
ATOM 786 C C . VAL A 1 102 ? -9.798 2.447 16.799 1.00 95.81 102 VAL A C 1
ATOM 788 O O . VAL A 1 102 ? -9.892 1.237 16.602 1.00 95.81 102 VAL A O 1
ATOM 791 N N . ALA A 1 103 ? -9.141 3.243 15.956 1.00 95.94 103 ALA A N 1
ATOM 792 C CA . ALA A 1 103 ? -8.450 2.731 14.779 1.00 95.94 103 ALA A CA 1
ATOM 793 C C . ALA A 1 103 ? -6.976 2.471 15.091 1.00 95.94 103 ALA A C 1
ATOM 795 O O . ALA A 1 103 ? -6.258 3.372 15.529 1.00 95.94 103 ALA A O 1
ATOM 796 N N . MET A 1 104 ? -6.508 1.260 14.800 1.00 95.31 104 MET A N 1
ATOM 797 C CA . MET A 1 104 ? -5.110 0.860 14.962 1.00 95.31 104 MET A CA 1
ATOM 798 C C . MET A 1 104 ? -4.539 0.427 13.612 1.00 95.31 104 MET A C 1
ATOM 800 O O . MET A 1 104 ? -5.233 -0.234 12.841 1.00 95.31 104 MET A O 1
ATOM 804 N N . ALA A 1 105 ? -3.296 0.802 13.305 1.00 95.38 105 ALA A N 1
ATOM 805 C CA . ALA A 1 105 ? -2.662 0.423 12.042 1.00 95.38 105 ALA A CA 1
ATOM 806 C C . ALA A 1 105 ? -1.143 0.266 12.178 1.00 95.38 105 ALA A C 1
ATOM 808 O O . ALA A 1 105 ? -0.445 1.234 12.477 1.00 95.38 105 ALA A O 1
ATOM 809 N N . GLY A 1 106 ? -0.655 -0.948 11.906 1.00 92.94 106 GLY A N 1
ATOM 810 C CA . GLY A 1 106 ? 0.764 -1.305 11.799 1.00 92.94 106 GLY A CA 1
ATOM 811 C C . GLY A 1 106 ? 1.155 -1.541 10.348 1.00 92.94 106 GLY A C 1
ATOM 812 O O . GLY A 1 106 ? 1.336 -2.675 9.929 1.00 92.94 106 GLY A O 1
ATOM 813 N N . ILE A 1 107 ? 1.188 -0.467 9.564 1.00 89.81 107 ILE A N 1
ATOM 814 C CA . ILE A 1 107 ? 1.544 -0.472 8.137 1.00 89.81 107 ILE A CA 1
ATOM 815 C C . ILE A 1 107 ? 2.574 0.629 7.878 1.00 89.81 107 ILE A C 1
ATOM 817 O O . ILE A 1 107 ? 2.689 1.557 8.675 1.00 89.81 107 ILE A O 1
ATOM 821 N N . GLY A 1 108 ? 3.250 0.620 6.726 1.00 85.00 108 GLY A N 1
ATOM 822 C CA . GLY A 1 108 ? 4.285 1.618 6.400 1.00 85.00 108 GLY A CA 1
ATOM 823 C C . GLY A 1 108 ? 3.841 3.097 6.401 1.00 85.00 108 GLY A C 1
ATOM 824 O O . GLY A 1 108 ? 4.684 3.993 6.451 1.00 85.00 108 GLY A O 1
ATOM 825 N N . HIS A 1 109 ? 2.535 3.395 6.350 1.00 87.31 109 HIS A N 1
ATOM 826 C CA . HIS A 1 109 ? 2.007 4.760 6.496 1.00 87.31 109 HIS A CA 1
ATOM 827 C C . HIS A 1 109 ? 0.613 4.772 7.173 1.00 87.31 109 HIS A C 1
ATOM 829 O O . HIS A 1 109 ? -0.398 4.943 6.484 1.00 87.31 109 HIS A O 1
ATOM 835 N N . PRO A 1 110 ? 0.534 4.632 8.515 1.00 94.00 110 PRO A N 1
ATOM 836 C CA . PRO A 1 110 ? -0.731 4.503 9.253 1.00 94.00 110 PRO A CA 1
ATOM 837 C C . PRO A 1 110 ? -1.750 5.638 9.025 1.00 94.00 110 PRO A C 1
ATOM 839 O O . PRO A 1 110 ? -2.926 5.328 8.831 1.00 94.00 110 PRO A O 1
ATOM 842 N N . PRO A 1 111 ? -1.353 6.931 8.937 1.00 93.81 111 PRO A N 1
ATOM 843 C CA . PRO A 1 111 ? -2.262 8.022 8.573 1.00 93.81 111 PRO A CA 1
ATOM 844 C C . PRO A 1 111 ? -3.153 7.772 7.348 1.00 93.81 111 PRO A C 1
ATOM 846 O O . PRO A 1 111 ? -4.300 8.213 7.339 1.00 93.81 111 PRO A O 1
ATOM 849 N N . ARG A 1 112 ? -2.675 7.032 6.334 1.00 90.94 112 ARG A N 1
ATOM 850 C CA . ARG A 1 112 ? -3.470 6.707 5.137 1.00 90.94 112 ARG A CA 1
ATOM 851 C C . ARG A 1 112 ? -4.705 5.866 5.477 1.00 90.94 112 ARG A C 1
ATOM 853 O O . ARG A 1 112 ? -5.765 6.080 4.893 1.00 90.94 112 ARG A O 1
ATOM 860 N N . PHE A 1 113 ? -4.581 4.931 6.416 1.00 94.81 113 PHE A N 1
ATOM 861 C CA . PHE A 1 113 ? -5.697 4.103 6.873 1.00 94.81 113 PHE A CA 1
ATOM 862 C C . PHE A 1 113 ? -6.733 4.931 7.640 1.00 94.81 113 PHE A C 1
ATOM 864 O O . PHE A 1 113 ? -7.918 4.860 7.328 1.00 94.81 113 PHE A O 1
ATOM 871 N N . PHE A 1 114 ? -6.292 5.782 8.571 1.00 96.62 114 PHE A N 1
ATOM 872 C CA . PHE A 1 114 ? -7.201 6.632 9.348 1.00 96.62 114 PHE A CA 1
ATOM 873 C C . PHE A 1 114 ? -7.990 7.593 8.455 1.00 96.62 114 PHE A C 1
ATOM 875 O O . PHE A 1 114 ? -9.211 7.659 8.562 1.00 96.62 114 PHE A O 1
ATOM 882 N N . ALA A 1 115 ? -7.312 8.248 7.507 1.00 94.50 115 ALA A N 1
ATOM 883 C CA . ALA A 1 115 ? -7.966 9.122 6.538 1.00 94.50 115 ALA A CA 1
ATOM 884 C C . ALA A 1 115 ? -8.979 8.362 5.664 1.00 94.50 115 ALA A C 1
ATOM 886 O O . ALA A 1 115 ? -10.030 8.899 5.331 1.00 94.50 115 ALA A O 1
ATOM 887 N N . THR A 1 116 ? -8.691 7.101 5.319 1.00 94.94 116 THR A N 1
ATOM 888 C CA . THR A 1 116 ? -9.622 6.257 4.554 1.00 94.94 116 THR A CA 1
ATOM 889 C C . THR A 1 116 ? -10.903 5.987 5.347 1.00 94.94 116 THR A C 1
ATOM 891 O O . THR A 1 116 ? -11.991 6.113 4.796 1.00 94.94 116 THR A O 1
ATOM 894 N N . LEU A 1 117 ? -10.801 5.668 6.643 1.00 96.81 117 LEU A N 1
ATOM 895 C CA . LEU A 1 117 ? -11.978 5.453 7.495 1.00 96.81 117 LEU A CA 1
ATOM 896 C C . LEU A 1 117 ? -12.845 6.716 7.591 1.00 96.81 117 LEU A C 1
ATOM 898 O O . LEU A 1 117 ? -14.062 6.643 7.434 1.00 96.81 117 LEU A O 1
ATOM 902 N N . GLU A 1 118 ? -12.224 7.876 7.796 1.00 95.75 118 GLU A N 1
ATOM 903 C CA . GLU A 1 118 ? -12.925 9.165 7.880 1.00 95.75 118 GLU A CA 1
ATOM 904 C C . GLU A 1 118 ? -13.605 9.544 6.561 1.00 95.75 118 GLU A C 1
ATOM 906 O O . GLU A 1 118 ? -14.745 10.002 6.562 1.00 95.75 118 GLU A O 1
ATOM 911 N N . GLN A 1 119 ? -12.948 9.296 5.422 1.00 94.75 119 GLN A N 1
ATOM 912 C CA . GLN A 1 119 ? -13.546 9.470 4.092 1.00 94.75 119 GLN A CA 1
ATOM 913 C C . GLN A 1 119 ? -14.754 8.552 3.875 1.00 94.75 119 GLN A C 1
ATOM 915 O O . GLN A 1 119 ? -15.674 8.912 3.144 1.00 94.75 119 GLN A O 1
ATOM 920 N N . CYS A 1 120 ? -14.778 7.393 4.533 1.00 96.06 120 CYS A N 1
ATOM 921 C CA . CYS A 1 120 ? -15.930 6.498 4.564 1.00 96.06 120 CYS A CA 1
ATOM 922 C C . CYS A 1 120 ? -16.989 6.885 5.613 1.00 96.06 120 CYS A C 1
ATOM 924 O O . CYS A 1 120 ? -17.943 6.134 5.797 1.00 96.06 120 CYS A O 1
ATOM 926 N N . GLY A 1 121 ? -16.845 8.024 6.296 1.00 95.69 121 GLY A N 1
ATOM 927 C CA . GLY A 1 121 ? -17.820 8.551 7.252 1.00 95.69 121 GLY A CA 1
ATOM 928 C C . GLY A 1 121 ? -17.617 8.118 8.707 1.00 95.69 121 GLY A C 1
ATOM 929 O O . GLY A 1 121 ? -18.443 8.471 9.548 1.00 95.69 121 GLY A O 1
ATOM 930 N N . ALA A 1 122 ? -16.545 7.389 9.035 1.00 96.19 122 ALA A N 1
ATOM 931 C CA . ALA A 1 122 ? -16.250 7.035 10.423 1.00 96.19 122 ALA A CA 1
ATOM 932 C C . ALA A 1 122 ? -15.861 8.255 11.265 1.00 96.19 122 ALA A C 1
ATOM 934 O O . ALA A 1 122 ? -15.145 9.152 10.816 1.00 96.19 122 ALA A O 1
ATOM 935 N N . ARG A 1 123 ? -16.241 8.221 12.545 1.00 95.00 123 ARG A N 1
ATOM 936 C CA . ARG A 1 123 ? -15.721 9.121 13.580 1.00 95.00 123 ARG A CA 1
ATOM 937 C C . ARG A 1 123 ? -14.791 8.338 14.495 1.00 95.00 123 ARG A C 1
ATOM 939 O O . ARG A 1 123 ? -15.239 7.485 15.252 1.00 95.00 123 ARG A O 1
ATOM 946 N N . LEU A 1 124 ? -13.494 8.615 14.389 1.00 95.25 124 LEU A N 1
ATOM 947 C CA . LEU A 1 124 ? -12.467 7.944 15.183 1.00 95.25 124 LEU A CA 1
ATOM 948 C C . LEU A 1 124 ? -12.266 8.675 16.510 1.00 95.25 124 LE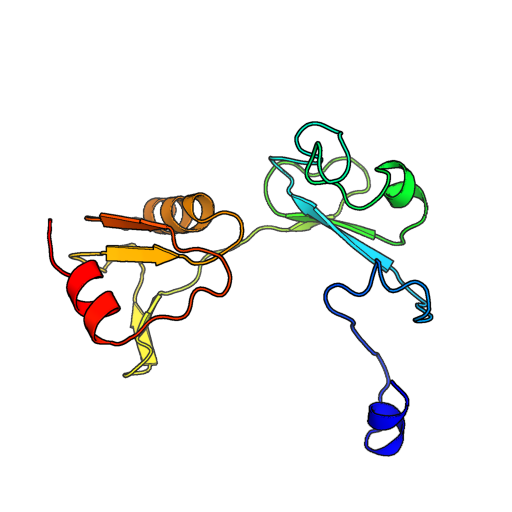U A C 1
ATOM 950 O O . LEU A 1 124 ? -11.856 9.837 16.516 1.00 95.25 124 LEU A O 1
ATOM 954 N N . GLU A 1 125 ? -12.494 7.981 17.620 1.00 95.44 125 GLU A N 1
ATOM 955 C CA . GLU A 1 125 ? -12.198 8.479 18.966 1.00 95.44 125 GLU A CA 1
ATOM 956 C C . GLU A 1 125 ? -10.689 8.496 19.218 1.00 95.44 125 GLU A C 1
ATOM 958 O O . GLU A 1 125 ? -10.152 9.423 19.822 1.00 95.44 125 GLU A O 1
ATOM 963 N N . LYS A 1 126 ? -9.976 7.495 18.690 1.00 95.19 126 LYS A N 1
ATOM 964 C CA . LYS A 1 126 ? -8.535 7.336 18.893 1.00 95.19 126 LYS A CA 1
ATOM 965 C C . LYS A 1 126 ? -7.863 6.736 17.664 1.00 95.19 126 LYS A C 1
ATOM 967 O O . LYS A 1 126 ? -8.420 5.877 16.981 1.00 95.19 126 LYS A O 1
ATOM 972 N N . ARG A 1 127 ? -6.642 7.199 17.391 1.00 96.56 127 ARG A N 1
ATOM 973 C CA . ARG A 1 127 ? -5.769 6.706 16.316 1.00 96.56 127 ARG A CA 1
ATOM 974 C C . ARG A 1 127 ? -4.499 6.159 16.951 1.00 96.56 127 ARG A C 1
ATOM 976 O O . ARG A 1 127 ? -3.791 6.899 17.628 1.00 96.56 127 ARG A O 1
ATOM 983 N N . VAL A 1 128 ? -4.220 4.882 16.733 1.00 95.69 128 VAL A N 1
ATOM 984 C CA . VAL A 1 128 ? -3.062 4.184 17.296 1.00 95.69 128 VAL A CA 1
ATOM 985 C C . VAL A 1 128 ? -2.150 3.744 16.149 1.00 95.69 128 VAL A C 1
ATOM 987 O O . VAL A 1 128 ? -2.403 2.714 15.517 1.00 95.69 128 VAL A O 1
ATOM 990 N N . PRO A 1 129 ? -1.108 4.525 15.815 1.00 95.50 129 PRO A N 1
ATOM 991 C CA . PRO A 1 129 ? -0.080 4.057 14.901 1.00 95.50 129 PRO A CA 1
ATOM 992 C C . PRO A 1 129 ? 0.757 2.983 15.602 1.00 95.50 129 PRO A C 1
ATOM 994 O O . PRO A 1 129 ? 1.211 3.178 16.728 1.00 95.50 129 PRO A O 1
ATOM 997 N N . LEU A 1 130 ? 0.960 1.861 14.926 1.00 94.12 130 LEU A N 1
ATOM 998 C CA . LEU A 1 130 ? 1.809 0.766 15.381 1.00 94.12 130 LEU A CA 1
ATOM 999 C C . LEU A 1 130 ? 3.020 0.662 14.456 1.00 94.12 130 LEU A C 1
ATOM 1001 O O . LEU A 1 130 ? 2.960 1.081 13.294 1.00 94.12 130 LEU A O 1
ATOM 1005 N N . ALA A 1 131 ? 4.122 0.112 14.962 1.00 89.56 131 ALA A N 1
ATOM 1006 C CA . ALA A 1 131 ? 5.249 -0.217 14.102 1.00 89.56 131 ALA A CA 1
ATOM 1007 C C . ALA A 1 131 ? 4.865 -1.348 13.132 1.00 89.56 131 ALA A C 1
ATOM 1009 O O . ALA A 1 131 ? 4.000 -2.178 13.425 1.00 89.56 131 ALA A O 1
ATOM 1010 N N . ASP A 1 132 ? 5.508 -1.367 11.965 1.00 82.19 132 ASP A N 1
ATOM 1011 C CA . ASP A 1 132 ? 5.316 -2.451 11.005 1.00 82.19 132 ASP A CA 1
ATOM 1012 C C . ASP A 1 132 ? 5.761 -3.780 11.631 1.00 82.19 132 ASP A C 1
ATOM 1014 O O . ASP A 1 132 ? 6.778 -3.834 12.326 1.00 82.19 132 ASP A O 1
ATOM 1018 N N . HIS A 1 133 ? 4.966 -4.831 11.436 1.00 82.38 133 HIS A N 1
ATOM 1019 C CA . HIS A 1 133 ? 5.143 -6.139 12.079 1.00 82.38 133 HIS A CA 1
ATOM 1020 C C . HIS A 1 133 ? 5.228 -6.125 13.621 1.00 82.38 133 HIS A C 1
ATOM 1022 O O . HIS A 1 133 ? 5.752 -7.071 14.214 1.00 82.38 133 HIS A O 1
ATOM 1028 N N . GLN A 1 134 ? 4.715 -5.090 14.296 1.00 86.25 134 GLN A N 1
ATOM 1029 C CA . GLN A 1 134 ? 4.671 -5.062 15.758 1.00 86.25 134 GLN A CA 1
ATOM 1030 C C . GLN A 1 134 ? 3.842 -6.236 16.297 1.00 86.25 134 GLN A C 1
ATOM 1032 O O . GLN A 1 134 ? 2.653 -6.360 15.999 1.00 86.25 134 GLN A O 1
ATOM 1037 N N . ALA A 1 135 ? 4.464 -7.080 17.123 1.00 90.00 135 ALA A N 1
ATOM 1038 C CA . ALA A 1 135 ? 3.743 -8.093 17.881 1.00 90.00 135 ALA A CA 1
ATOM 1039 C C . ALA A 1 135 ? 2.851 -7.410 18.926 1.00 90.00 135 ALA A C 1
ATOM 1041 O O . ALA A 1 135 ? 3.286 -6.472 19.594 1.00 90.00 135 ALA A O 1
ATOM 1042 N N . LEU A 1 136 ? 1.617 -7.889 19.055 1.00 89.81 136 LEU A N 1
ATOM 1043 C CA . LEU A 1 136 ? 0.655 -7.414 20.042 1.00 89.81 136 LEU A CA 1
ATOM 1044 C C . LEU A 1 136 ? 0.220 -8.576 20.921 1.00 89.81 136 LEU A C 1
ATOM 1046 O O . LEU A 1 136 ? -0.079 -9.662 20.418 1.00 89.81 136 LEU A O 1
ATOM 1050 N N . VAL A 1 137 ? 0.135 -8.327 22.224 1.00 92.81 137 VAL A N 1
ATOM 1051 C CA . VAL A 1 137 ? -0.536 -9.236 23.161 1.00 92.81 137 VAL A CA 1
ATOM 1052 C C . VAL A 1 137 ? -1.918 -8.705 23.532 1.00 92.81 137 VAL A C 1
ATOM 1054 O O . VAL A 1 137 ? -2.180 -7.506 23.450 1.00 92.81 137 VAL A O 1
ATOM 1057 N N . ALA A 1 138 ? -2.820 -9.596 23.950 1.00 91.69 138 ALA A N 1
ATOM 1058 C CA . ALA A 1 138 ? -4.217 -9.249 24.230 1.00 91.69 138 ALA A CA 1
ATOM 1059 C C . ALA A 1 138 ? -4.356 -8.072 25.214 1.00 91.69 138 ALA A C 1
ATOM 1061 O O . ALA A 1 138 ? -5.090 -7.126 24.944 1.00 91.69 138 ALA A O 1
ATOM 1062 N N . GLU A 1 139 ? -3.569 -8.075 26.292 1.00 92.88 139 GLU A N 1
ATOM 1063 C CA . GLU A 1 139 ? -3.586 -7.020 27.313 1.00 92.88 139 GLU A CA 1
ATOM 1064 C C . GLU A 1 139 ? -3.198 -5.637 26.751 1.00 92.88 139 GLU A C 1
ATOM 1066 O O . GLU A 1 139 ? -3.724 -4.605 27.167 1.00 92.88 139 GL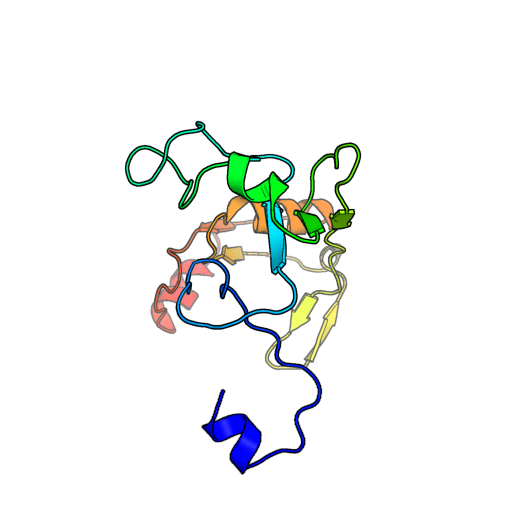U A O 1
ATOM 1071 N N . GLU A 1 140 ? -2.289 -5.588 25.773 1.00 91.06 140 GLU A N 1
ATOM 1072 C CA . GLU A 1 140 ? -1.937 -4.337 25.096 1.00 91.06 140 GLU A CA 1
ATOM 1073 C C . GLU A 1 140 ? -3.098 -3.824 24.256 1.00 91.06 140 GLU A C 1
ATOM 1075 O O . GLU A 1 140 ? -3.412 -2.636 24.315 1.00 91.06 140 GLU A O 1
ATOM 1080 N N . VAL A 1 141 ? -3.756 -4.710 23.507 1.00 90.94 141 VAL A N 1
ATOM 1081 C CA . VAL A 1 141 ? -4.908 -4.348 22.676 1.00 90.94 141 VAL A CA 1
ATOM 1082 C C . VAL A 1 141 ? -6.052 -3.827 23.541 1.00 90.94 141 VAL A C 1
ATOM 1084 O O . VAL A 1 141 ? -6.629 -2.796 23.205 1.00 90.94 141 VAL A O 1
ATOM 1087 N N . GLU A 1 142 ? -6.332 -4.467 24.677 1.00 91.44 142 GLU A N 1
ATOM 1088 C CA . GLU A 1 142 ? -7.351 -4.016 25.633 1.00 91.44 142 GLU A CA 1
ATOM 1089 C C . GLU A 1 142 ? -7.066 -2.598 26.141 1.00 91.44 142 GLU A C 1
ATOM 1091 O O . GLU A 1 142 ? -7.939 -1.728 26.086 1.00 91.44 142 GLU A O 1
ATOM 1096 N N . ARG A 1 143 ? -5.822 -2.312 26.549 1.00 90.75 143 ARG A N 1
ATOM 1097 C CA . ARG A 1 143 ? -5.417 -0.956 26.962 1.00 90.75 143 ARG A CA 1
ATOM 1098 C C . ARG A 1 143 ? -5.535 0.061 25.831 1.00 90.75 143 ARG A C 1
ATOM 1100 O O . ARG A 1 143 ? -5.888 1.217 26.059 1.00 90.75 143 ARG A O 1
ATOM 1107 N N . LEU A 1 144 ? -5.202 -0.339 24.607 1.00 89.81 144 LEU A N 1
ATOM 1108 C CA . LEU A 1 144 ? -5.276 0.540 23.446 1.00 89.81 144 LEU A CA 1
ATOM 1109 C C . LEU A 1 144 ? -6.725 0.838 23.051 1.00 89.81 144 LEU A C 1
ATOM 1111 O O . LEU A 1 144 ? -6.990 1.973 22.648 1.00 89.81 144 LEU A O 1
ATOM 1115 N N . ALA A 1 145 ? -7.625 -0.136 23.205 1.00 88.31 145 ALA A N 1
ATOM 1116 C CA . ALA A 1 145 ? -9.051 -0.051 22.893 1.00 88.31 145 ALA A CA 1
ATOM 1117 C C . ALA A 1 145 ? -9.879 0.699 23.948 1.00 88.31 145 ALA A C 1
ATOM 1119 O O . ALA A 1 145 ? -11.013 1.078 23.662 1.00 88.31 145 ALA A O 1
ATOM 1120 N N . ALA A 1 146 ? -9.327 0.939 25.141 1.00 80.81 146 ALA A N 1
ATOM 1121 C CA . ALA A 1 146 ? -9.988 1.749 26.154 1.00 80.81 146 ALA A CA 1
ATOM 1122 C C . ALA A 1 146 ? -10.275 3.176 25.631 1.00 80.81 146 ALA A C 1
ATOM 1124 O O . ALA A 1 146 ? -9.388 3.776 24.997 1.00 80.81 146 ALA A O 1
ATOM 1125 N N . PRO A 1 147 ? -11.476 3.727 25.910 1.00 67.69 147 PRO A N 1
ATOM 1126 C CA . PRO A 1 147 ? -11.801 5.115 25.597 1.00 67.69 147 PRO A CA 1
ATOM 1127 C C . PRO A 1 147 ? -10.801 6.085 26.238 1.00 67.69 147 PRO A C 1
ATOM 1129 O O . PRO A 1 147 ? -10.231 5.788 27.292 1.00 67.69 147 PRO A O 1
ATOM 1132 N N . GLY A 1 148 ? -10.574 7.221 25.575 1.00 59.69 148 GLY A N 1
ATOM 1133 C CA . GLY A 1 148 ? -9.752 8.322 26.093 1.00 59.69 148 GLY A CA 1
ATOM 1134 C C . GLY A 1 148 ? -10.481 9.208 27.090 1.00 59.69 148 GLY A C 1
ATOM 1135 O O . GLY A 1 148 ? -11.727 9.282 27.014 1.00 59.69 148 GLY A O 1
#

pLDDT: mean 92.9, std 4.71, range [59.69, 98.06]